Protein AF-A0A6I1EN89-F1 (afdb_monomer_lite)

Foldseek 3Di:
DVVCVVVVVDDQQADALVNLVVLCVQLVHDLCRVCVQLVHDSVVNVCRNPVRDGDDRVVSNVSVVCVVCPNVVVVVVPPVDPDDDDDDDPPPPDPDDDD

Sequence (99 aa):
MFRDYLNGEISWPQYCGPDVASLRERLNLTQEALAALLKVSPKTVFRWEAEAETIQPNYCIALCMLDKLGEGVFTLMDEHQKHFTLEAAPERQSPPAGG

Structure (mmCIF, N/CA/C/O backbone):
data_AF-A0A6I1EN89-F1
#
_entry.id   AF-A0A6I1EN89-F1
#
loop_
_atom_site.group_PDB
_atom_site.id
_atom_site.type_symbol
_atom_site.label_atom_id
_atom_site.label_alt_id
_atom_site.label_comp_id
_atom_site.label_asym_id
_atom_site.label_entity_id
_atom_site.label_seq_id
_atom_site.pdbx_PDB_ins_code
_atom_site.Cartn_x
_atom_site.Cartn_y
_atom_site.Cartn_z
_atom_site.occupancy
_atom_site.B_iso_or_equiv
_atom_site.auth_seq_id
_atom_site.auth_comp_id
_atom_site.auth_asym_id
_atom_site.auth_atom_id
_atom_site.pdbx_PDB_model_num
ATOM 1 N N . MET A 1 1 ? 10.873 -20.599 12.295 1.00 57.56 1 MET A N 1
ATOM 2 C CA . MET A 1 1 ? 10.402 -19.320 11.718 1.00 57.56 1 MET A CA 1
ATOM 3 C C . MET A 1 1 ? 11.539 -18.404 11.264 1.00 57.56 1 MET A C 1
ATOM 5 O O . MET A 1 1 ? 11.701 -18.255 10.066 1.00 57.56 1 MET A O 1
ATOM 9 N N . PHE A 1 2 ? 12.361 -17.815 12.152 1.00 53.50 2 PHE A N 1
ATOM 10 C CA . PHE A 1 2 ? 13.459 -16.918 11.717 1.00 53.50 2 PHE A CA 1
ATOM 11 C C . PHE A 1 2 ? 14.606 -17.656 10.993 1.00 53.50 2 PHE A C 1
ATOM 13 O O . PHE A 1 2 ? 15.237 -17.108 10.097 1.00 53.50 2 PHE A O 1
ATOM 20 N N . ARG A 1 3 ? 14.860 -18.924 11.347 1.00 56.53 3 ARG A N 1
ATOM 21 C CA . ARG A 1 3 ? 15.818 -19.798 10.642 1.00 56.53 3 ARG A CA 1
ATOM 22 C C . ARG A 1 3 ? 15.355 -20.108 9.216 1.00 56.53 3 ARG A C 1
ATOM 24 O O . ARG A 1 3 ? 16.103 -19.906 8.273 1.00 56.53 3 ARG A O 1
ATOM 31 N N . ASP A 1 4 ? 14.098 -20.502 9.076 1.00 59.34 4 ASP A N 1
ATOM 32 C CA . ASP A 1 4 ? 13.472 -20.846 7.793 1.00 59.34 4 ASP A CA 1
ATOM 33 C C . ASP A 1 4 ? 13.360 -19.613 6.869 1.00 59.34 4 ASP A C 1
ATOM 35 O O . ASP A 1 4 ? 13.465 -19.737 5.651 1.00 59.34 4 ASP A O 1
ATOM 39 N N . TYR A 1 5 ? 13.243 -18.406 7.453 1.00 54.66 5 TYR A N 1
ATOM 40 C CA . TYR A 1 5 ? 13.390 -17.123 6.749 1.00 54.66 5 TYR A CA 1
ATOM 41 C C . TYR A 1 5 ? 14.780 -16.964 6.118 1.00 54.66 5 TYR A C 1
ATOM 43 O O . TYR A 1 5 ? 14.876 -16.639 4.938 1.00 54.66 5 TYR A O 1
ATOM 51 N N . LEU A 1 6 ? 15.853 -17.223 6.874 1.00 61.44 6 LEU A N 1
ATOM 52 C CA . LEU A 1 6 ? 17.225 -17.125 6.355 1.00 61.44 6 LEU A CA 1
ATOM 53 C C . LEU A 1 6 ? 17.539 -18.214 5.321 1.00 61.44 6 LEU A C 1
ATOM 55 O O . LEU A 1 6 ? 18.382 -18.001 4.453 1.00 61.44 6 LEU A O 1
ATOM 59 N N . ASN A 1 7 ? 16.848 -19.353 5.398 1.00 72.44 7 ASN A N 1
ATOM 60 C CA . ASN A 1 7 ? 17.057 -20.494 4.512 1.00 72.44 7 ASN A CA 1
ATOM 61 C C . ASN A 1 7 ? 16.209 -20.444 3.227 1.00 72.44 7 ASN A C 1
ATOM 63 O O . ASN A 1 7 ? 16.360 -21.315 2.376 1.00 72.44 7 ASN A O 1
ATOM 67 N N . GLY A 1 8 ? 15.318 -19.455 3.069 1.00 62.09 8 GLY A N 1
ATOM 68 C CA . GLY A 1 8 ? 14.463 -19.329 1.881 1.00 62.09 8 GLY A CA 1
ATOM 69 C C . GLY A 1 8 ? 13.378 -20.407 1.757 1.00 62.09 8 GLY A C 1
ATOM 70 O O . GLY A 1 8 ? 12.769 -20.544 0.701 1.00 62.09 8 GLY A O 1
ATOM 71 N N . GLU A 1 9 ? 13.114 -21.161 2.827 1.00 68.56 9 GLU A N 1
ATOM 72 C CA . GLU A 1 9 ? 12.103 -22.230 2.855 1.00 68.56 9 GLU A CA 1
ATOM 73 C C . GLU A 1 9 ? 10.674 -21.679 3.003 1.00 68.56 9 GLU A C 1
ATOM 75 O O . GLU A 1 9 ? 9.696 -22.395 2.796 1.00 68.56 9 GLU A O 1
ATOM 80 N N . ILE A 1 10 ? 10.543 -20.390 3.331 1.00 65.56 10 ILE A N 1
ATOM 81 C CA . ILE A 1 10 ? 9.265 -19.680 3.379 1.00 65.56 10 ILE A CA 1
ATOM 82 C C . ILE A 1 10 ? 9.109 -18.860 2.095 1.00 65.56 10 ILE A C 1
ATOM 84 O O . ILE A 1 10 ? 9.836 -17.892 1.867 1.00 65.56 10 ILE A O 1
ATOM 88 N N . SER A 1 11 ? 8.118 -19.221 1.274 1.00 67.56 11 SER A N 1
ATOM 89 C CA . SER A 1 11 ? 7.651 -18.374 0.174 1.00 67.56 11 SER A CA 1
ATOM 90 C C . SER A 1 11 ? 6.878 -17.195 0.763 1.00 67.56 11 SER A C 1
ATOM 92 O O . SER A 1 11 ? 5.727 -17.327 1.182 1.00 67.56 11 SER A O 1
ATOM 94 N N . TRP A 1 12 ? 7.546 -16.047 0.867 1.00 69.62 12 TRP A N 1
ATOM 95 C CA . TRP A 1 12 ? 6.902 -14.820 1.315 1.00 69.62 12 TRP A CA 1
ATOM 96 C C . TRP A 1 12 ? 6.025 -14.245 0.205 1.00 69.62 12 TRP A C 1
ATOM 98 O O . TRP A 1 12 ? 6.412 -14.294 -0.966 1.00 69.62 12 TRP A O 1
ATOM 108 N N . PRO A 1 13 ? 4.871 -13.663 0.559 1.00 78.69 13 PRO A N 1
ATOM 109 C CA . PRO A 1 13 ? 4.059 -12.935 -0.396 1.00 78.69 13 PRO A CA 1
ATOM 110 C C . PRO A 1 13 ? 4.897 -11.799 -0.984 1.00 78.69 13 PRO A C 1
ATOM 112 O O . PRO A 1 13 ? 5.557 -11.055 -0.257 1.00 78.69 13 PRO A O 1
ATOM 115 N N . GLN A 1 14 ? 4.901 -11.701 -2.306 1.00 88.31 14 GLN A N 1
ATOM 116 C CA . GLN A 1 14 ? 5.533 -10.606 -3.024 1.00 88.31 14 GLN A CA 1
ATOM 117 C C . GLN A 1 14 ? 4.445 -9.638 -3.461 1.00 88.31 14 GLN A C 1
ATOM 119 O O . GLN A 1 14 ? 3.401 -10.063 -3.946 1.00 88.31 14 GLN A O 1
ATOM 124 N N . TYR A 1 15 ? 4.710 -8.350 -3.278 1.00 93.19 15 TYR A N 1
ATOM 125 C CA . TYR A 1 15 ? 3.870 -7.273 -3.775 1.00 93.19 15 TYR A CA 1
ATOM 126 C C . TYR A 1 15 ? 4.703 -6.430 -4.733 1.00 93.19 15 TYR A C 1
ATOM 128 O O . TYR A 1 15 ? 5.884 -6.171 -4.479 1.00 93.19 15 TYR A O 1
ATOM 136 N N . CYS A 1 16 ? 4.082 -5.992 -5.820 1.00 94.19 16 CYS A N 1
ATOM 137 C CA . CYS A 1 16 ? 4.606 -4.957 -6.698 1.00 94.19 16 CYS A CA 1
ATOM 138 C C . CYS A 1 16 ? 3.725 -3.700 -6.632 1.00 94.19 16 CYS A C 1
ATOM 140 O O . CYS A 1 16 ? 2.657 -3.707 -6.020 1.00 94.19 16 CYS A O 1
ATOM 142 N N . GLY A 1 17 ? 4.174 -2.601 -7.242 1.00 95.88 17 GLY A N 1
ATOM 143 C CA . GLY A 1 17 ? 3.465 -1.315 -7.224 1.00 95.88 17 GLY A CA 1
ATOM 144 C C . GLY A 1 17 ? 1.962 -1.391 -7.522 1.00 95.88 17 GLY A C 1
ATOM 145 O O . GLY A 1 17 ? 1.168 -0.900 -6.719 1.00 95.88 17 GLY A O 1
ATOM 146 N N . PRO A 1 18 ? 1.547 -2.051 -8.619 1.00 96.50 18 PRO A N 1
ATOM 147 C CA . PRO A 1 18 ? 0.134 -2.266 -8.928 1.00 96.50 18 PRO A CA 1
ATOM 148 C C . PRO A 1 18 ? -0.655 -3.008 -7.840 1.00 96.50 18 PRO A C 1
ATOM 150 O O . PRO A 1 18 ? -1.817 -2.675 -7.598 1.00 96.50 18 PRO A O 1
ATOM 153 N N . ASP A 1 19 ? -0.039 -3.976 -7.154 1.00 96.50 19 ASP A N 1
ATOM 154 C CA . ASP A 1 19 ? -0.692 -4.698 -6.057 1.00 96.50 19 ASP A CA 1
ATOM 155 C C . ASP A 1 19 ? -0.925 -3.772 -4.858 1.00 96.50 19 ASP A C 1
ATOM 157 O O . ASP A 1 19 ? -1.990 -3.812 -4.240 1.00 96.50 19 ASP A O 1
ATOM 161 N N . VAL A 1 20 ? 0.048 -2.901 -4.555 1.00 97.44 20 VAL A N 1
ATOM 162 C CA . VAL A 1 20 ? -0.065 -1.891 -3.491 1.00 97.44 20 VAL A CA 1
ATOM 163 C C . VAL A 1 20 ? -1.203 -0.921 -3.789 1.00 97.44 20 VAL A C 1
ATOM 165 O O . VAL A 1 20 ? -2.059 -0.721 -2.928 1.00 97.44 20 VAL A O 1
ATOM 168 N N . ALA A 1 21 ? -1.254 -0.377 -5.009 1.00 97.88 21 ALA A N 1
ATOM 169 C CA . ALA A 1 21 ? -2.315 0.539 -5.423 1.00 97.88 21 ALA A CA 1
ATOM 170 C C . ALA A 1 21 ? -3.697 -0.129 -5.338 1.00 97.88 21 ALA A C 1
ATOM 172 O O . ALA A 1 21 ? -4.621 0.424 -4.741 1.00 97.88 21 ALA A O 1
ATOM 173 N N . SER A 1 22 ? -3.813 -1.362 -5.841 1.00 97.25 22 SER A N 1
ATOM 174 C CA . SER A 1 22 ? -5.067 -2.124 -5.819 1.00 97.25 22 SER A CA 1
ATOM 175 C C . SER A 1 22 ? -5.540 -2.427 -4.394 1.00 97.25 22 SER A C 1
ATOM 177 O O . SER A 1 22 ? -6.728 -2.316 -4.087 1.00 97.25 22 SER A O 1
ATOM 179 N N . LEU A 1 23 ? -4.619 -2.807 -3.501 1.00 96.69 23 LEU A N 1
ATOM 180 C CA . LEU A 1 23 ? -4.928 -3.037 -2.090 1.00 96.69 23 LEU A CA 1
ATOM 181 C C . LEU A 1 23 ? -5.372 -1.741 -1.404 1.00 96.69 23 LEU A C 1
ATOM 183 O O . LEU A 1 23 ? -6.387 -1.732 -0.708 1.00 96.69 23 LEU A O 1
ATOM 187 N N . ARG A 1 24 ? -4.635 -0.648 -1.627 1.00 97.12 24 ARG A N 1
ATOM 188 C CA . ARG A 1 24 ? -4.938 0.675 -1.079 1.00 97.12 24 ARG A CA 1
ATOM 189 C C . ARG A 1 24 ? -6.343 1.130 -1.475 1.00 97.12 24 ARG A C 1
ATOM 191 O O . ARG A 1 24 ? -7.109 1.555 -0.615 1.00 97.12 24 ARG A O 1
ATOM 198 N N . GLU A 1 25 ? -6.683 1.017 -2.754 1.00 96.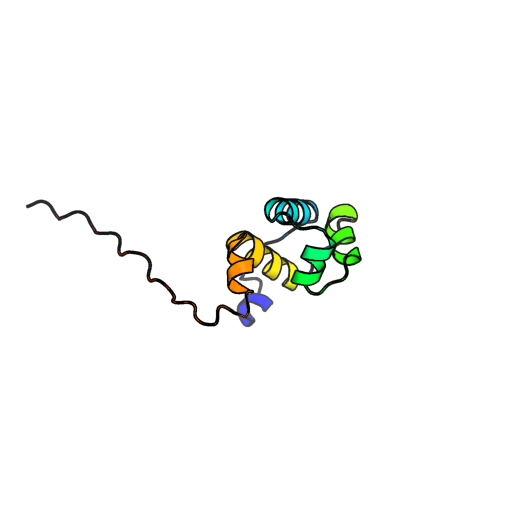81 25 GLU A N 1
ATOM 199 C CA . GLU A 1 25 ? -7.990 1.413 -3.290 1.00 96.81 25 GLU A CA 1
ATOM 200 C C . GLU A 1 25 ? -9.119 0.530 -2.761 1.00 96.81 25 GLU A C 1
ATOM 202 O O . GLU A 1 25 ? -10.158 1.049 -2.358 1.00 96.81 25 GLU A O 1
ATOM 207 N N . ARG A 1 26 ? -8.900 -0.788 -2.664 1.00 96.19 26 ARG A N 1
ATOM 208 C CA . ARG A 1 26 ? -9.875 -1.714 -2.067 1.00 96.19 26 ARG A CA 1
ATOM 209 C C . ARG A 1 26 ? -10.149 -1.415 -0.592 1.00 96.19 26 ARG A C 1
ATOM 211 O O . ARG A 1 26 ? -11.272 -1.608 -0.147 1.00 96.19 26 ARG A O 1
ATOM 218 N N . LEU A 1 27 ? -9.148 -0.943 0.148 1.00 94.88 27 LEU A N 1
ATOM 219 C CA . LEU A 1 27 ? -9.293 -0.501 1.540 1.00 94.88 27 LEU A CA 1
ATOM 220 C C . LEU A 1 27 ? -9.743 0.966 1.665 1.00 94.88 27 LEU A C 1
ATOM 222 O O . LEU A 1 27 ? -9.791 1.494 2.773 1.00 94.88 27 LEU A O 1
ATOM 226 N N . ASN A 1 28 ? -10.047 1.632 0.545 1.00 95.31 28 ASN A N 1
ATOM 227 C CA . ASN A 1 28 ? -10.446 3.037 0.479 1.00 95.31 28 ASN A CA 1
ATOM 228 C C . ASN A 1 28 ? -9.449 3.996 1.167 1.00 95.31 28 ASN A C 1
ATOM 230 O O . ASN A 1 28 ? -9.826 4.939 1.865 1.00 95.31 28 ASN A O 1
ATOM 234 N N . LEU A 1 29 ? -8.153 3.740 0.980 1.00 95.94 29 LEU A N 1
ATOM 235 C CA . LEU A 1 29 ? -7.062 4.519 1.559 1.00 95.94 29 LEU A CA 1
ATOM 236 C C . LEU A 1 29 ? -6.465 5.507 0.545 1.00 95.94 29 LEU A C 1
ATOM 238 O O . LEU A 1 29 ? -6.349 5.234 -0.654 1.00 95.94 29 LEU A O 1
ATOM 242 N N . THR A 1 30 ? -5.993 6.652 1.040 1.00 97.56 30 THR A N 1
ATOM 243 C CA . THR A 1 30 ? -5.063 7.508 0.286 1.00 97.56 30 THR A CA 1
ATOM 244 C C . THR A 1 30 ? -3.628 6.995 0.434 1.00 97.56 30 THR A C 1
ATOM 246 O O . THR A 1 30 ? -3.343 6.151 1.292 1.00 97.56 30 THR A O 1
ATOM 249 N N . GLN A 1 31 ? -2.698 7.485 -0.394 1.00 98.19 31 GLN A N 1
ATOM 250 C CA . GLN A 1 31 ? -1.280 7.115 -0.270 1.00 98.19 31 GLN A CA 1
ATOM 251 C C . GLN A 1 31 ? -0.712 7.538 1.095 1.00 98.19 31 GLN A C 1
ATOM 253 O O . GLN A 1 31 ? 0.074 6.809 1.696 1.00 98.19 31 GLN A O 1
ATOM 258 N N . GLU A 1 32 ? -1.161 8.677 1.627 1.00 98.00 32 GLU A N 1
ATOM 259 C CA . GLU A 1 32 ? -0.800 9.175 2.955 1.00 98.00 32 GLU A CA 1
ATOM 260 C C . GLU A 1 32 ? -1.331 8.269 4.066 1.00 98.00 32 GLU A C 1
ATOM 262 O O . GLU A 1 32 ? -0.604 7.975 5.015 1.00 98.00 32 GLU A O 1
ATOM 267 N N . ALA A 1 33 ? -2.576 7.801 3.945 1.00 95.88 33 ALA A N 1
ATOM 268 C CA . ALA A 1 33 ? -3.173 6.907 4.931 1.00 95.88 33 ALA A CA 1
ATOM 269 C C . ALA A 1 33 ? -2.444 5.554 4.965 1.00 95.88 33 ALA A C 1
ATOM 271 O O . ALA A 1 33 ? -2.076 5.078 6.041 1.00 95.88 33 ALA A O 1
ATOM 272 N N . LEU A 1 34 ? -2.140 4.975 3.797 1.00 96.88 34 LEU A N 1
ATOM 273 C CA . LEU A 1 34 ? -1.339 3.751 3.722 1.00 96.88 34 LEU A CA 1
ATOM 274 C C . LEU A 1 34 ? 0.078 3.961 4.281 1.00 96.88 34 LEU A C 1
ATOM 276 O O . LEU A 1 34 ? 0.577 3.126 5.037 1.00 96.88 34 LEU A O 1
ATOM 280 N N . ALA A 1 35 ? 0.712 5.092 3.969 1.00 97.69 35 ALA A N 1
ATOM 281 C CA . ALA A 1 35 ? 2.025 5.433 4.509 1.00 97.69 35 ALA A CA 1
ATOM 282 C C . ALA A 1 35 ? 2.009 5.534 6.043 1.00 97.69 35 ALA A C 1
ATOM 284 O O . ALA A 1 35 ? 2.917 5.027 6.705 1.00 97.69 35 ALA A O 1
ATOM 285 N N . ALA A 1 36 ? 0.957 6.123 6.616 1.00 94.62 36 ALA A N 1
ATOM 286 C CA . ALA A 1 36 ? 0.780 6.224 8.061 1.00 94.62 36 ALA A CA 1
ATOM 287 C C . ALA A 1 36 ? 0.601 4.850 8.733 1.00 94.62 36 ALA A C 1
ATOM 289 O O . ALA A 1 36 ? 1.165 4.632 9.812 1.00 94.62 36 ALA A O 1
ATOM 290 N N . LEU A 1 37 ? -0.128 3.925 8.094 1.00 92.75 37 LEU A N 1
ATOM 291 C CA . LEU A 1 37 ? -0.286 2.540 8.563 1.00 92.75 37 LEU A CA 1
ATOM 292 C C . LEU A 1 37 ? 1.046 1.786 8.546 1.00 92.75 37 LEU A C 1
ATOM 294 O O . LEU A 1 37 ? 1.407 1.137 9.525 1.00 92.75 37 LEU A O 1
ATOM 298 N N . LEU A 1 38 ? 1.802 1.920 7.455 1.00 94.56 38 LEU A N 1
ATOM 299 C CA . LEU A 1 38 ? 3.081 1.232 7.264 1.00 94.56 38 LEU A CA 1
ATOM 300 C C . LEU A 1 38 ? 4.271 1.946 7.927 1.00 94.56 38 LEU A C 1
ATOM 302 O O . LEU A 1 38 ? 5.390 1.440 7.869 1.00 94.56 38 LEU A O 1
ATOM 306 N N . LYS A 1 39 ? 4.042 3.107 8.559 1.00 95.31 39 LYS A N 1
ATOM 307 C CA . LYS A 1 39 ? 5.069 3.964 9.182 1.00 95.31 39 LYS A CA 1
ATOM 308 C C . LYS A 1 39 ? 6.204 4.342 8.221 1.00 95.31 39 LYS A C 1
ATOM 310 O O . LYS A 1 39 ? 7.373 4.380 8.601 1.00 95.31 39 LYS A O 1
ATOM 315 N N . VAL A 1 40 ? 5.843 4.673 6.984 1.00 97.00 40 VAL A N 1
ATOM 316 C CA . VAL A 1 40 ? 6.755 5.177 5.946 1.00 97.00 40 VAL A CA 1
ATOM 317 C C . VAL A 1 40 ? 6.341 6.574 5.491 1.00 97.00 40 VAL A C 1
ATOM 319 O O . VAL A 1 40 ? 5.324 7.113 5.920 1.00 97.00 40 VAL A O 1
ATOM 322 N N . SER A 1 41 ? 7.135 7.189 4.614 1.00 97.94 41 SER A N 1
ATOM 323 C CA . SER A 1 41 ? 6.746 8.460 4.000 1.00 97.94 41 SER A CA 1
ATOM 324 C C . SER A 1 41 ? 5.714 8.239 2.880 1.00 97.94 41 SER A C 1
ATOM 326 O O . SER A 1 41 ? 5.806 7.230 2.178 1.00 97.94 41 SER A O 1
ATOM 328 N N . PRO A 1 42 ? 4.795 9.189 2.615 1.00 97.31 42 PRO A N 1
ATOM 329 C CA . PRO A 1 42 ? 3.909 9.119 1.445 1.00 97.31 42 PRO A CA 1
ATOM 330 C C . PRO A 1 42 ? 4.682 8.983 0.127 1.00 97.31 42 PRO A C 1
ATOM 332 O O . PRO A 1 42 ? 4.276 8.256 -0.773 1.00 97.31 42 PRO A O 1
ATOM 335 N N . LYS A 1 43 ? 5.868 9.604 0.050 1.00 97.62 43 LYS A N 1
ATOM 336 C CA . LYS A 1 43 ? 6.777 9.472 -1.093 1.00 97.62 43 LYS A CA 1
ATOM 337 C C . LYS A 1 43 ? 7.240 8.030 -1.310 1.00 97.62 43 LYS A C 1
ATOM 339 O O . LYS A 1 43 ? 7.402 7.622 -2.449 1.00 97.62 43 LYS A O 1
ATOM 344 N N . THR A 1 44 ? 7.442 7.257 -0.245 1.00 97.81 44 THR A N 1
ATOM 345 C CA . THR A 1 44 ? 7.790 5.832 -0.344 1.00 97.81 44 THR A CA 1
ATOM 346 C C . THR A 1 44 ? 6.664 5.042 -1.010 1.00 97.81 44 THR A C 1
ATOM 348 O O . THR A 1 44 ? 6.929 4.278 -1.930 1.00 97.81 44 THR A O 1
ATOM 351 N N . VAL A 1 45 ? 5.409 5.284 -0.61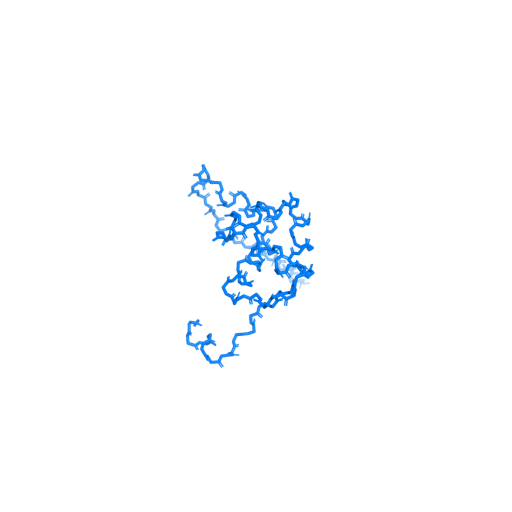2 1.00 97.94 45 VAL A N 1
ATOM 352 C CA . VAL A 1 45 ? 4.237 4.644 -1.237 1.00 97.94 45 VAL A CA 1
ATOM 353 C C . VAL A 1 45 ? 4.112 5.049 -2.704 1.00 97.94 45 VAL A C 1
ATOM 355 O O . VAL A 1 45 ? 3.949 4.186 -3.561 1.00 97.94 45 VAL A O 1
ATOM 358 N N . PHE A 1 46 ? 4.281 6.339 -3.011 1.00 97.69 46 PHE A N 1
ATOM 359 C CA . PHE A 1 46 ? 4.303 6.824 -4.391 1.00 97.69 46 PHE A CA 1
ATOM 360 C C . PHE A 1 46 ? 5.352 6.095 -5.245 1.00 97.69 46 PHE A C 1
ATOM 362 O O . PHE A 1 46 ? 5.048 5.669 -6.354 1.00 97.69 46 PHE A O 1
ATOM 369 N N . ARG A 1 47 ? 6.576 5.911 -4.735 1.00 97.38 47 ARG A N 1
ATOM 370 C CA . ARG A 1 47 ? 7.640 5.217 -5.474 1.00 97.38 47 ARG A CA 1
ATOM 371 C C . ARG A 1 47 ? 7.349 3.744 -5.711 1.00 97.38 47 ARG A C 1
ATOM 373 O O . ARG A 1 47 ? 7.652 3.239 -6.790 1.00 97.38 47 ARG A O 1
ATOM 380 N N . TRP A 1 48 ? 6.745 3.064 -4.740 1.00 97.56 48 TRP A N 1
ATOM 381 C CA . TRP A 1 48 ? 6.284 1.694 -4.948 1.00 97.56 48 TRP A CA 1
ATOM 382 C C . TRP A 1 48 ? 5.244 1.638 -6.063 1.00 97.56 48 TRP A C 1
ATOM 384 O O . TRP A 1 48 ? 5.419 0.869 -7.001 1.00 97.56 48 TRP A O 1
ATOM 394 N N . GLU A 1 49 ? 4.206 2.477 -5.993 1.00 97.19 49 GLU A N 1
ATOM 395 C CA . GLU A 1 49 ? 3.09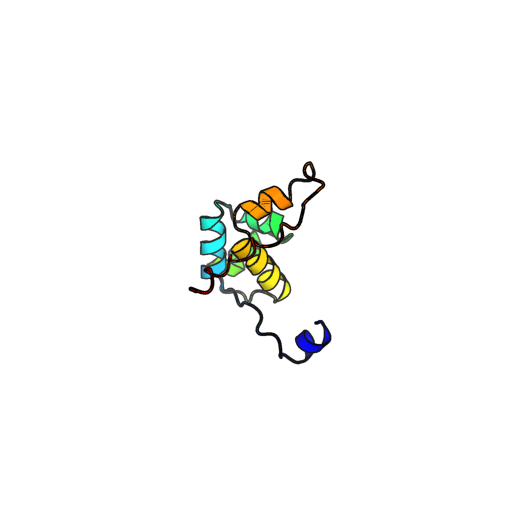1 2.461 -6.947 1.00 97.19 49 GLU A CA 1
ATOM 396 C C . GLU A 1 49 ? 3.493 2.923 -8.361 1.00 97.19 49 GLU A C 1
ATOM 398 O O . GLU A 1 49 ? 3.038 2.330 -9.337 1.00 97.19 49 GLU A O 1
ATOM 403 N N . ALA A 1 50 ? 4.346 3.948 -8.487 1.00 94.44 50 ALA A N 1
ATOM 404 C CA . ALA A 1 50 ? 4.620 4.628 -9.759 1.00 94.44 50 ALA A CA 1
ATOM 405 C C . ALA A 1 50 ? 6.035 4.412 -10.322 1.00 94.44 50 ALA A C 1
ATOM 407 O O . ALA A 1 50 ? 6.208 4.386 -11.539 1.00 94.44 50 ALA A O 1
ATOM 408 N N . GLU A 1 51 ? 7.054 4.271 -9.470 1.00 90.81 51 GLU A N 1
ATOM 409 C CA . GLU A 1 51 ? 8.463 4.167 -9.894 1.00 90.81 51 GLU A CA 1
ATOM 410 C C . GLU A 1 51 ? 8.966 2.711 -9.932 1.00 90.81 51 GLU A C 1
ATOM 412 O O . GLU A 1 51 ? 10.139 2.476 -10.218 1.00 90.81 51 GLU A O 1
ATOM 417 N N . ALA A 1 52 ? 8.086 1.734 -9.666 1.00 86.69 52 ALA A N 1
ATOM 418 C CA . ALA A 1 52 ? 8.402 0.305 -9.597 1.00 86.69 52 ALA A CA 1
ATOM 419 C C . ALA A 1 52 ? 9.589 -0.011 -8.662 1.00 86.69 52 ALA A C 1
ATOM 421 O O . ALA A 1 52 ? 10.361 -0.943 -8.902 1.00 86.69 52 ALA A O 1
ATOM 422 N N . GLU A 1 53 ? 9.740 0.771 -7.587 1.00 93.25 53 GLU A N 1
ATOM 423 C CA . GLU A 1 53 ? 10.769 0.533 -6.577 1.00 93.25 53 GLU A CA 1
ATOM 424 C C . GLU A 1 53 ? 10.503 -0.794 -5.850 1.00 93.25 53 GLU A C 1
ATOM 426 O O . GLU A 1 53 ? 9.374 -1.092 -5.453 1.00 93.25 53 GLU A O 1
ATOM 431 N N . THR A 1 54 ? 11.559 -1.585 -5.645 1.00 92.69 54 THR A N 1
ATOM 432 C CA . THR A 1 54 ? 11.474 -2.856 -4.921 1.00 92.69 54 THR A CA 1
ATOM 433 C C . THR A 1 54 ? 10.960 -2.641 -3.499 1.00 92.69 54 THR A C 1
ATOM 435 O O . THR A 1 54 ? 11.556 -1.919 -2.696 1.00 92.69 54 THR A O 1
ATOM 438 N N . ILE A 1 55 ? 9.880 -3.340 -3.161 1.00 95.00 55 ILE A N 1
ATOM 439 C CA . ILE A 1 55 ? 9.303 -3.333 -1.820 1.00 95.00 55 ILE A CA 1
ATOM 440 C C . ILE A 1 55 ? 10.111 -4.273 -0.927 1.00 95.00 55 ILE A C 1
ATOM 442 O O . ILE A 1 55 ? 10.378 -5.425 -1.271 1.00 95.00 55 ILE A O 1
ATOM 446 N N . GLN A 1 56 ? 10.522 -3.777 0.237 1.00 91.56 56 GLN A N 1
ATOM 447 C CA . GLN A 1 56 ? 11.314 -4.569 1.174 1.00 91.56 56 GLN A CA 1
ATOM 448 C C . GLN A 1 56 ? 10.437 -5.652 1.837 1.00 91.56 56 GLN A C 1
ATOM 450 O O . GLN A 1 56 ? 9.256 -5.400 2.100 1.00 91.56 56 GLN A O 1
ATOM 455 N N . PRO A 1 57 ? 10.990 -6.836 2.172 1.00 89.62 57 PRO A N 1
ATOM 456 C CA . PRO A 1 57 ? 10.202 -7.978 2.649 1.00 89.62 57 PRO A CA 1
ATOM 457 C C . PRO A 1 57 ? 9.305 -7.696 3.862 1.00 89.62 57 PRO A C 1
ATOM 459 O O . PRO A 1 57 ? 8.187 -8.197 3.935 1.00 89.62 57 PRO A O 1
ATOM 462 N N . ASN A 1 58 ? 9.754 -6.862 4.801 1.00 88.62 58 ASN A N 1
ATOM 463 C CA . ASN A 1 58 ? 8.967 -6.470 5.972 1.00 88.62 58 ASN A CA 1
ATOM 464 C C . ASN A 1 58 ? 7.675 -5.727 5.592 1.00 88.62 58 ASN A C 1
ATOM 466 O O . ASN A 1 58 ? 6.642 -5.941 6.226 1.00 88.62 58 ASN A O 1
ATOM 470 N N . TYR A 1 59 ? 7.701 -4.905 4.540 1.00 94.56 59 TYR A N 1
ATOM 471 C CA . TYR A 1 59 ? 6.497 -4.240 4.045 1.00 94.56 59 TYR A CA 1
ATOM 472 C C . TYR A 1 59 ? 5.613 -5.196 3.252 1.00 94.56 59 TYR A C 1
ATOM 474 O O . TYR A 1 59 ? 4.400 -5.124 3.394 1.00 94.56 59 TYR A O 1
ATOM 482 N N . CYS A 1 60 ? 6.180 -6.152 2.510 1.00 93.31 60 CYS A N 1
ATOM 483 C CA . CYS A 1 60 ? 5.388 -7.212 1.877 1.00 93.31 60 CYS A CA 1
ATOM 484 C C . CYS A 1 60 ? 4.610 -8.049 2.907 1.00 93.31 60 CYS A C 1
ATOM 486 O O . CYS A 1 60 ? 3.454 -8.401 2.681 1.00 93.31 60 CYS A O 1
ATOM 488 N N . ILE A 1 61 ? 5.209 -8.322 4.070 1.00 89.88 61 ILE A N 1
ATOM 489 C CA . ILE A 1 61 ? 4.528 -9.002 5.181 1.00 89.88 61 ILE A CA 1
ATOM 490 C C . ILE A 1 61 ? 3.389 -8.133 5.733 1.00 89.88 61 ILE A C 1
ATOM 492 O O . ILE A 1 61 ? 2.285 -8.634 5.942 1.00 89.88 61 ILE A O 1
ATOM 496 N N . ALA A 1 62 ? 3.625 -6.835 5.937 1.00 92.12 62 ALA A N 1
ATOM 497 C CA . ALA A 1 62 ? 2.592 -5.914 6.412 1.00 92.12 62 ALA A CA 1
ATOM 498 C C . ALA A 1 62 ? 1.429 -5.770 5.412 1.00 92.12 62 ALA A C 1
ATOM 500 O O . ALA A 1 62 ? 0.268 -5.853 5.806 1.00 92.12 62 ALA A O 1
ATOM 501 N N . LEU A 1 63 ? 1.732 -5.633 4.119 1.00 94.94 63 LEU A N 1
ATOM 502 C CA . LEU A 1 63 ? 0.746 -5.602 3.036 1.00 94.94 63 LEU A CA 1
ATOM 503 C C . LEU A 1 63 ? -0.061 -6.905 2.976 1.00 94.94 63 LEU A C 1
ATOM 505 O O . LEU A 1 63 ? -1.278 -6.854 2.833 1.00 94.94 63 LEU A O 1
ATOM 509 N N . CYS A 1 64 ? 0.580 -8.058 3.184 1.00 92.50 64 CYS A N 1
ATOM 510 C CA . CYS A 1 64 ? -0.119 -9.338 3.299 1.00 92.50 64 CYS A CA 1
ATOM 511 C C . CYS A 1 64 ? -1.113 -9.355 4.461 1.00 92.50 64 CYS A C 1
ATOM 513 O O . CYS A 1 64 ? -2.242 -9.812 4.298 1.00 92.50 64 CYS A O 1
ATOM 515 N N . MET A 1 65 ? -0.734 -8.832 5.630 1.00 88.75 65 MET A N 1
ATOM 516 C CA . MET A 1 65 ? -1.664 -8.744 6.759 1.00 88.75 65 MET A CA 1
ATOM 517 C C . MET A 1 65 ? -2.865 -7.851 6.432 1.00 88.75 65 MET A C 1
ATOM 519 O O . MET A 1 65 ? -3.997 -8.259 6.684 1.00 88.75 65 MET A O 1
ATOM 523 N N . LEU A 1 66 ? -2.633 -6.683 5.823 1.00 92.62 66 LEU A N 1
ATOM 524 C CA . LEU A 1 66 ? -3.704 -5.787 5.368 1.00 92.62 66 LEU A CA 1
ATOM 525 C C . LEU A 1 66 ? -4.632 -6.477 4.356 1.00 92.62 66 LEU A C 1
ATOM 527 O O . LEU A 1 66 ? -5.850 -6.372 4.461 1.00 92.62 66 LEU A O 1
ATOM 531 N N . ASP A 1 67 ? -4.069 -7.226 3.410 1.00 92.44 67 ASP A N 1
ATOM 532 C CA . ASP A 1 67 ? -4.828 -7.952 2.391 1.00 92.44 67 ASP A CA 1
ATOM 533 C C . ASP A 1 67 ? -5.685 -9.081 2.984 1.00 92.44 67 ASP A C 1
ATOM 535 O O . ASP A 1 67 ? -6.858 -9.231 2.638 1.00 92.44 67 ASP A O 1
ATOM 539 N N . LYS A 1 68 ? -5.125 -9.858 3.920 1.00 89.81 68 LYS A N 1
ATOM 540 C CA . LYS A 1 68 ? -5.828 -10.983 4.553 1.00 89.81 68 LYS A CA 1
ATOM 541 C C . LYS A 1 68 ? -6.914 -10.547 5.528 1.00 89.81 68 LYS A C 1
ATOM 543 O O . LYS A 1 68 ? -7.934 -11.225 5.620 1.00 89.81 68 LYS A O 1
ATOM 548 N N . LEU A 1 69 ? -6.685 -9.466 6.267 1.00 88.19 69 LEU A N 1
ATOM 549 C CA . LEU A 1 69 ? -7.623 -8.969 7.275 1.00 88.19 69 LEU A CA 1
ATOM 550 C C . LEU A 1 69 ? -8.673 -8.026 6.676 1.00 88.19 69 LEU A C 1
ATOM 552 O O . LEU A 1 69 ? -9.755 -7.878 7.246 1.00 88.19 69 LEU A O 1
ATOM 556 N N . GLY A 1 70 ? -8.374 -7.405 5.532 1.00 89.44 70 GLY A N 1
ATOM 557 C CA . GLY A 1 70 ? -9.260 -6.437 4.899 1.00 89.44 70 GLY A CA 1
ATOM 558 C C . GLY A 1 70 ? -9.572 -5.266 5.834 1.00 89.44 70 GLY A C 1
ATOM 559 O O . GLY A 1 70 ? -8.737 -4.855 6.637 1.00 89.44 70 GLY A O 1
ATOM 560 N N . GLU A 1 71 ? -10.805 -4.764 5.782 1.00 85.81 71 GLU A N 1
ATOM 561 C CA . GLU A 1 71 ? -11.276 -3.684 6.664 1.00 85.81 71 GLU A CA 1
ATOM 562 C C . GLU A 1 71 ? -11.254 -4.061 8.157 1.00 85.81 71 GLU A C 1
ATOM 564 O O . GLU A 1 71 ? -11.128 -3.186 9.014 1.00 85.81 71 GLU A O 1
ATOM 569 N N . GLY A 1 72 ? -11.295 -5.359 8.486 1.00 84.38 72 GLY A N 1
ATOM 570 C CA . GLY A 1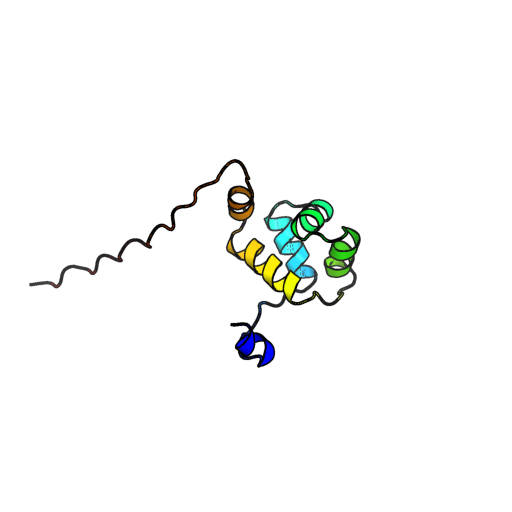 72 ? -11.210 -5.845 9.866 1.00 84.38 72 GLY A CA 1
ATOM 571 C C . GLY A 1 72 ? -9.896 -5.471 10.559 1.00 84.38 72 GLY A C 1
ATOM 572 O O . GLY A 1 72 ? -9.844 -5.413 11.787 1.00 84.38 72 GLY A O 1
ATOM 573 N N . VAL A 1 73 ? -8.846 -5.141 9.796 1.00 84.06 73 VAL A N 1
ATOM 574 C CA . VAL A 1 73 ? -7.595 -4.629 10.369 1.00 84.06 73 VAL A CA 1
ATOM 575 C C . VAL A 1 73 ? -7.801 -3.320 11.130 1.00 84.06 73 VAL A C 1
ATOM 577 O O . VAL A 1 73 ? -7.169 -3.117 12.160 1.00 84.06 73 VAL A O 1
ATOM 580 N N . PHE A 1 74 ? -8.722 -2.457 10.690 1.00 83.94 74 PHE A N 1
ATOM 581 C CA . PHE A 1 74 ? -8.995 -1.190 11.370 1.00 83.94 74 PHE A CA 1
ATOM 582 C C . PHE A 1 74 ? -9.701 -1.411 12.705 1.00 83.94 74 PHE A C 1
ATOM 584 O O . PHE A 1 74 ? -9.407 -0.716 13.671 1.00 83.94 74 PHE A O 1
ATOM 591 N N . THR A 1 75 ? -10.562 -2.428 12.783 1.00 82.81 75 THR A N 1
ATOM 592 C CA . THR A 1 75 ? -11.156 -2.881 14.046 1.00 82.81 75 THR A CA 1
ATOM 593 C C . THR A 1 75 ? -10.092 -3.427 14.996 1.00 82.81 75 THR A C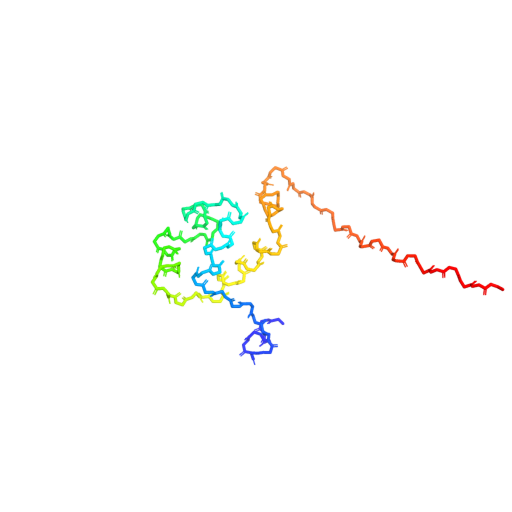 1
ATOM 595 O O . THR A 1 75 ? -10.114 -3.115 16.179 1.00 82.81 75 THR A O 1
ATOM 598 N N . LEU A 1 76 ? -9.121 -4.192 14.485 1.00 77.81 76 LEU A N 1
ATOM 599 C CA . LEU A 1 76 ? -8.009 -4.705 15.297 1.00 77.81 76 LEU A CA 1
ATOM 600 C C . LEU A 1 76 ? -7.066 -3.601 15.795 1.00 77.81 76 LEU A C 1
ATOM 602 O O . LEU A 1 76 ? -6.443 -3.752 16.843 1.00 77.81 76 LEU A O 1
ATOM 606 N N . MET A 1 77 ? -6.934 -2.514 15.035 1.00 77.94 77 MET A N 1
ATOM 607 C CA . MET A 1 77 ? -6.105 -1.358 15.387 1.00 77.94 77 MET A CA 1
ATOM 608 C C . MET A 1 77 ? -6.817 -0.356 16.305 1.00 77.94 77 MET A C 1
ATOM 610 O O . MET A 1 77 ? -6.172 0.582 16.774 1.00 77.94 77 MET A O 1
ATOM 614 N N . ASP A 1 78 ? -8.114 -0.531 16.565 1.00 81.19 78 ASP A N 1
ATOM 615 C CA . ASP A 1 78 ? -8.860 0.314 17.491 1.00 81.19 78 ASP A CA 1
ATOM 616 C C . ASP A 1 78 ? -8.410 0.045 18.936 1.00 81.19 78 ASP A C 1
ATOM 618 O O . ASP A 1 78 ? -8.750 -0.969 19.546 1.00 81.19 78 ASP A O 1
ATOM 622 N N . GLU A 1 79 ? -7.654 0.983 19.511 1.00 74.81 79 GLU A N 1
ATOM 623 C CA . GLU A 1 79 ? -7.120 0.897 20.878 1.00 74.81 79 GLU A CA 1
ATOM 624 C C . GLU A 1 79 ? -8.215 0.837 21.963 1.00 74.81 79 GLU A C 1
ATOM 626 O O . GLU A 1 79 ? -7.944 0.482 23.121 1.00 74.81 79 GLU A O 1
ATOM 631 N N . HIS A 1 80 ? -9.463 1.162 21.608 1.00 76.75 80 HIS A N 1
ATOM 632 C CA . HIS A 1 80 ? -10.614 1.009 22.491 1.00 76.75 80 HIS A CA 1
ATOM 633 C C . HIS A 1 80 ? -11.097 -0.450 22.585 1.00 76.75 80 HIS A C 1
ATOM 635 O O . HIS A 1 80 ? -11.729 -0.812 23.584 1.00 76.75 80 HIS A O 1
ATOM 641 N N . GLN A 1 81 ? -10.744 -1.314 21.625 1.00 66.62 81 GLN A N 1
ATOM 642 C CA . GLN A 1 81 ? -11.017 -2.750 21.662 1.00 66.62 81 GLN A CA 1
ATOM 643 C C . GLN A 1 81 ? -9.809 -3.526 22.203 1.00 66.62 81 GLN A C 1
ATOM 645 O O . GLN A 1 81 ? -8.872 -3.874 21.495 1.00 66.62 81 GLN A O 1
ATOM 650 N N . LYS A 1 82 ? -9.828 -3.823 23.507 1.00 65.00 82 LYS A N 1
ATOM 651 C CA . LYS A 1 82 ? -8.687 -4.453 24.203 1.00 65.00 82 LYS A CA 1
ATOM 652 C C . LYS A 1 82 ? -8.722 -5.984 24.246 1.00 65.00 82 LYS A C 1
ATOM 654 O O . LYS A 1 82 ? -7.780 -6.591 24.747 1.00 65.00 82 LYS A O 1
ATOM 659 N N . HIS A 1 83 ? -9.816 -6.611 23.815 1.00 70.44 83 HIS A N 1
ATOM 660 C CA . HIS A 1 83 ? -10.046 -8.042 24.012 1.00 70.44 83 HIS A CA 1
ATOM 661 C C . HIS A 1 83 ? -10.595 -8.679 22.736 1.00 70.44 83 HIS A C 1
ATOM 663 O O . HIS A 1 83 ? -11.738 -8.440 22.359 1.00 70.44 83 HIS A O 1
ATOM 669 N N . PHE A 1 84 ? -9.786 -9.539 22.121 1.00 69.69 84 PHE A N 1
ATOM 670 C CA . PHE A 1 84 ? -10.190 -10.389 21.006 1.00 69.69 84 PHE A CA 1
ATOM 671 C C . PHE A 1 84 ? -10.240 -11.838 21.489 1.00 69.69 84 PHE A C 1
ATOM 673 O O . PHE A 1 84 ? -9.302 -12.313 22.132 1.00 69.69 84 PHE A O 1
ATOM 680 N N . THR A 1 85 ? -11.339 -12.535 21.202 1.00 74.06 85 THR A N 1
ATOM 681 C CA . THR A 1 85 ? -11.473 -13.966 21.495 1.00 74.06 85 THR A CA 1
ATOM 682 C C . THR A 1 85 ? -11.208 -14.734 20.213 1.00 74.06 85 THR A C 1
ATOM 684 O O . THR A 1 85 ? -11.835 -14.464 19.192 1.00 74.06 85 THR A O 1
ATOM 687 N N . LEU A 1 86 ? -10.269 -15.679 20.253 1.00 71.81 86 LEU A N 1
ATOM 688 C CA . LEU A 1 86 ? -10.067 -16.600 19.143 1.00 71.81 86 LEU A CA 1
ATOM 689 C C . LEU A 1 86 ? -11.251 -17.567 19.121 1.00 71.81 86 LEU A C 1
ATOM 691 O O . LEU A 1 86 ? -11.309 -18.496 19.927 1.00 71.81 86 LEU A O 1
ATOM 695 N N . GLU A 1 87 ? -12.210 -17.332 18.232 1.00 68.56 87 GLU A N 1
ATOM 696 C CA . GLU A 1 87 ? -13.294 -18.285 18.026 1.00 68.56 87 GLU A CA 1
ATOM 697 C C . GLU A 1 87 ? -12.725 -19.534 17.351 1.00 68.56 87 GLU A C 1
ATOM 699 O O . GLU A 1 87 ? -12.153 -19.478 16.259 1.00 68.56 87 GLU A O 1
ATOM 704 N N . ALA A 1 88 ? -12.839 -20.678 18.028 1.00 66.62 88 ALA A N 1
ATOM 705 C CA . ALA A 1 88 ? -12.568 -21.959 17.400 1.00 66.62 88 ALA A CA 1
ATOM 706 C C . ALA A 1 88 ? -13.540 -22.123 16.226 1.00 66.62 88 ALA A C 1
ATOM 708 O O . ALA A 1 88 ? -14.742 -21.901 16.381 1.00 66.62 88 ALA A O 1
ATOM 709 N N . ALA A 1 89 ? -13.023 -22.494 15.051 1.00 55.84 89 ALA A N 1
ATOM 710 C CA . ALA A 1 89 ? -13.860 -22.775 13.892 1.00 55.84 89 ALA A CA 1
ATOM 711 C C . ALA A 1 89 ? -14.977 -23.758 14.292 1.00 55.84 89 ALA A C 1
ATOM 713 O O . ALA A 1 89 ? -14.683 -24.719 15.011 1.00 55.84 89 ALA A O 1
ATOM 714 N N . PRO A 1 90 ? -16.233 -23.554 13.851 1.00 57.00 90 PRO A N 1
ATOM 715 C CA . PRO A 1 90 ? -17.307 -24.475 14.184 1.00 57.00 90 PRO A CA 1
ATOM 716 C C . PRO A 1 90 ? -16.902 -25.871 13.712 1.00 57.00 90 PRO A C 1
ATOM 718 O O . PRO A 1 90 ? -16.553 -26.057 12.541 1.00 57.00 90 PRO A O 1
ATOM 721 N N . GLU A 1 91 ? -16.899 -26.839 14.634 1.00 56.16 91 GLU A N 1
ATOM 722 C CA . GLU A 1 91 ? -16.676 -28.239 14.294 1.00 56.16 91 GLU A CA 1
ATOM 723 C C . GLU A 1 91 ? -17.625 -28.588 13.148 1.00 56.16 91 GLU A C 1
ATOM 725 O O . GLU A 1 91 ? -18.846 -28.458 13.271 1.00 56.16 91 GLU A O 1
ATOM 730 N N . ARG A 1 92 ? -17.067 -28.981 11.995 1.00 51.69 92 ARG A N 1
ATOM 731 C CA . ARG A 1 92 ? -17.870 -29.515 10.896 1.00 51.69 92 ARG A CA 1
ATOM 732 C C . ARG A 1 92 ? -18.584 -30.741 11.449 1.00 51.69 92 ARG A C 1
ATOM 734 O O . ARG A 1 92 ? -17.954 -31.784 11.616 1.00 51.69 92 ARG A O 1
ATOM 741 N N . GLN A 1 93 ? -19.875 -30.605 11.750 1.00 53.66 93 GLN A N 1
ATOM 742 C CA . GLN A 1 93 ? -20.724 -31.731 12.112 1.00 53.66 93 GLN A CA 1
ATOM 743 C C . GLN A 1 93 ? -20.581 -32.778 11.009 1.00 53.66 93 GLN A C 1
ATOM 745 O O . GLN A 1 93 ? -20.952 -32.547 9.857 1.00 53.66 93 GLN A O 1
ATOM 750 N N . SER A 1 94 ? -19.957 -33.903 11.352 1.00 58.44 94 SER A N 1
ATOM 751 C CA . SER A 1 94 ? -19.903 -35.053 10.459 1.00 58.44 94 SER A CA 1
ATOM 752 C C . SER A 1 94 ? -21.336 -35.556 10.278 1.00 58.44 94 SER A C 1
ATOM 754 O O . SER A 1 94 ? -22.071 -35.619 11.268 1.00 58.44 94 SER A O 1
ATOM 756 N N . PRO A 1 95 ? -21.771 -35.875 9.047 1.00 63.09 95 PRO A N 1
ATOM 757 C CA . PRO A 1 95 ? -23.113 -36.396 8.840 1.00 63.09 95 PR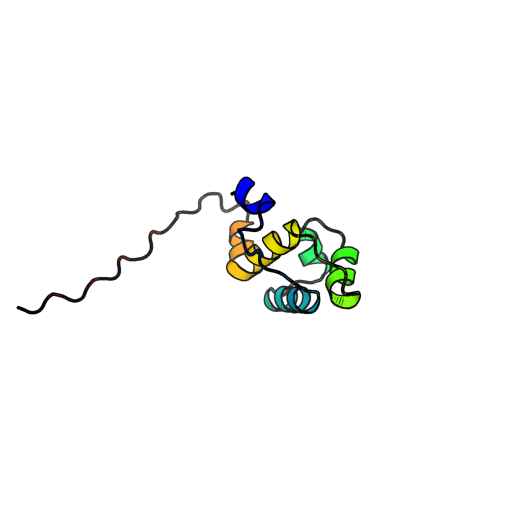O A CA 1
ATOM 758 C C . PRO A 1 95 ? -23.275 -37.698 9.640 1.00 63.09 95 PRO A C 1
ATOM 760 O O . PRO A 1 95 ? -22.299 -38.443 9.789 1.00 63.09 95 PRO A O 1
ATOM 763 N N . PRO A 1 96 ? -24.474 -37.976 10.182 1.00 59.66 96 PRO A N 1
ATOM 764 C CA . PRO A 1 96 ? -24.697 -39.173 10.976 1.00 59.66 96 PRO A CA 1
ATOM 765 C C . PRO A 1 96 ? -24.381 -40.406 10.128 1.00 59.66 96 PRO A C 1
ATOM 767 O O . PRO A 1 96 ? -24.855 -40.529 8.997 1.00 59.66 96 PRO A O 1
ATOM 770 N N . ALA A 1 97 ? -23.564 -41.307 10.676 1.00 59.31 97 ALA A N 1
ATOM 771 C CA . ALA A 1 97 ? -23.352 -42.624 10.099 1.00 59.31 97 ALA A CA 1
ATOM 772 C C . ALA A 1 97 ? -24.716 -43.325 10.035 1.00 59.31 97 ALA A C 1
ATOM 774 O O . ALA A 1 97 ? -25.333 -43.578 11.070 1.00 59.31 97 ALA A O 1
ATOM 775 N N . GLY A 1 98 ? -25.211 -43.542 8.815 1.00 65.31 98 GLY A N 1
ATOM 776 C CA . GLY A 1 98 ? -26.458 -44.258 8.571 1.00 65.31 98 GLY A CA 1
ATOM 777 C C . GLY A 1 98 ? -26.404 -45.648 9.200 1.00 65.31 98 GLY A C 1
ATOM 778 O O . GLY A 1 98 ? -25.404 -46.352 9.047 1.00 65.31 98 GLY A O 1
ATOM 779 N N . GLY A 1 99 ? -27.460 -45.980 9.945 1.00 57.69 99 GLY A N 1
ATOM 780 C CA . GLY A 1 99 ? -27.723 -47.315 10.485 1.00 57.69 99 GLY A CA 1
ATOM 781 C C . GLY A 1 99 ? -28.427 -48.231 9.497 1.00 57.69 99 GLY A C 1
ATOM 782 O O . GLY A 1 99 ? -28.856 -47.743 8.426 1.00 57.69 99 GLY A O 1
#

Organism: NCBI:txid1944635

Secondary structure (DSSP, 8-state):
-HHHHHTT-S-PPP--HHHHHHHHHHTT--HHHHHHHHTS-HHHHHHHHHH-PPPPHHHHHHHHHHHHHTTHHHHHT-TT------PPPPP--PPP---

InterPro domains:
  IPR001387 Cro/C1-type, helix-turn-helix domain [PF01381] (22-63)
  IPR001387 Cro/C1-type, helix-turn-helix domain [PS50943] (20-49)
  IPR001387 Cro/C1-type, helix-turn-helix domain [cd00093] (23-64)
  IPR010982 Lambda repressor-like, DNA-binding domain superfamily [G3DSA:1.10.260.40] (14-83)
  IPR010982 Lambda repressor-like, DNA-binding domain superfamily [SSF47413] (17-65)

Radius of gyration: 18.42 Å; chains: 1; bounding box: 45×57×34 Å

pLDDT: mean 82.99, std 15.07, range [51.69, 98.19]